Protein AF-A0A924TPC0-F1 (afdb_monomer)

Mean predicted aligned error: 14.07 Å

Solvent-accessible surface area (backbone atoms only — not comparable to full-atom values): 7180 Å² total; per-residue (Å²): 137,83,81,81,84,77,80,77,77,72,96,54,98,80,75,76,88,59,85,70,80,72,79,71,82,80,67,77,71,76,79,74,65,75,68,70,54,72,67,59,47,49,54,49,48,52,52,32,68,68,46,78,75,52,57,74,70,64,42,53,55,50,57,54,54,57,74,74,49,76,79,83,69,64,71,61,54,46,54,50,49,31,49,52,41,20,51,44,23,71,75,70,73,47,72,74,49,72,68,56,56,49,50,54,51,54,56,62,48,72,108

Sequence (111 aa):
MSRPDAARAWPFPGLVWGDYPEHPPHDPAPPAPRPLGRRKLRLFIDAADAAPLLSAEPLAQRLHAIKQRSTEGDDWLAEAFSLARSALALALGFTPHRQQLLAARILLDNR

pLDDT: mean 78.11, std 16.18, range [41.91, 94.5]

Radius of gyration: 27.84 Å; Cα contacts (8 Å, |Δi|>4): 61; chains: 1; bounding box: 32×46×89 Å

Foldseek 3Di:
DDDDDPPVDDPDVPDDPDPDPDDDPPDPDPPQQDQPDPVVLVVLLVLLVPDDQDDPVVLVVLVVVLVVDDPPDCPSVSSVSNSVQNVCCVVVVDGDDSVVSSVVSRVVSRD

Nearest PDB structures (foldseek):
  6wfq-assembly1_C  TM=4.511E-01  e=4.805E+00  Escherichia coli
  8j9a-assembly1_A  TM=2.754E-01  e=5.085E+00  Homo sapiens
  7d5s-assembly1_A9  TM=3.121E-01  e=6.752E+00  Saccharomyces cerevisiae S288C

Secondary structure (DSSP, 8-state):
-PPP------S-TT------------PPPPPPP-PPPHHHHHHHHHHHHHSPPPPHHHHHHHHHHHHTS--SSSHHHHHHHHHHHHHHHHHHSSPPPHHHHHHHHHHHHT-

Structure (mmCIF, N/CA/C/O backbone):
data_AF-A0A924TPC0-F1
#
_entry.id   AF-A0A924TPC0-F1
#
loop_
_atom_site.group_PDB
_atom_site.id
_atom_site.type_symbol
_atom_site.label_atom_id
_atom_site.label_alt_id
_atom_site.label_comp_id
_atom_site.label_asym_id
_atom_site.label_entity_id
_atom_site.label_seq_id
_atom_site.pdbx_PDB_ins_code
_atom_site.Cartn_x
_atom_site.Cartn_y
_atom_site.Cartn_z
_atom_site.occupancy
_atom_site.B_iso_or_equiv
_atom_site.auth_seq_id
_atom_site.auth_comp_id
_atom_site.auth_asym_id
_atom_site.auth_atom_id
_atom_site.pdbx_PDB_model_num
ATOM 1 N N . MET A 1 1 ? 9.576 -28.451 -78.253 1.00 43.72 1 MET A N 1
ATOM 2 C CA . MET A 1 1 ? 10.803 -28.874 -77.544 1.00 43.72 1 MET A CA 1
ATOM 3 C C . MET A 1 1 ? 10.685 -28.398 -76.108 1.00 43.72 1 MET A C 1
ATOM 5 O O . MET A 1 1 ? 10.866 -27.217 -75.844 1.00 43.72 1 MET A O 1
ATOM 9 N N . SER A 1 2 ? 10.244 -29.290 -75.225 1.00 41.91 2 SER A N 1
ATOM 10 C CA . SER A 1 2 ? 9.936 -28.994 -73.824 1.00 41.91 2 SER A CA 1
ATOM 11 C C . SER A 1 2 ? 11.218 -29.026 -72.990 1.00 41.91 2 SER A C 1
ATOM 13 O O . SER A 1 2 ? 11.973 -29.994 -73.069 1.00 41.91 2 SER A O 1
ATOM 15 N N . ARG A 1 3 ? 11.481 -27.970 -72.212 1.00 47.50 3 ARG A N 1
ATOM 16 C CA . ARG A 1 3 ? 12.504 -27.989 -71.155 1.00 47.50 3 ARG A CA 1
ATOM 17 C C . ARG A 1 3 ? 11.979 -28.860 -70.009 1.00 47.50 3 ARG A C 1
ATOM 19 O O . ARG A 1 3 ? 10.852 -28.617 -69.586 1.00 47.50 3 ARG A O 1
ATOM 26 N N . PRO A 1 4 ? 12.734 -29.849 -69.509 1.00 51.62 4 PRO A N 1
ATOM 27 C CA . PRO A 1 4 ? 12.330 -30.562 -68.312 1.00 51.62 4 PRO A CA 1
ATOM 28 C C . PRO A 1 4 ? 12.558 -29.678 -67.084 1.00 51.62 4 PRO A C 1
ATOM 30 O O . PRO A 1 4 ? 13.667 -29.193 -66.840 1.00 51.62 4 PRO A O 1
ATOM 33 N N . ASP A 1 5 ? 11.476 -29.496 -66.332 1.00 53.16 5 ASP A N 1
ATOM 34 C CA . ASP A 1 5 ? 11.457 -29.076 -64.940 1.00 53.16 5 ASP A CA 1
ATOM 35 C C . ASP A 1 5 ? 12.445 -29.911 -64.123 1.00 53.16 5 ASP A C 1
ATOM 37 O O . ASP A 1 5 ? 12.224 -31.091 -63.853 1.00 53.16 5 ASP A O 1
ATOM 41 N N . ALA A 1 6 ? 13.529 -29.282 -63.683 1.00 50.53 6 ALA A N 1
ATOM 42 C CA . ALA A 1 6 ? 14.296 -29.755 -62.544 1.00 50.53 6 ALA A CA 1
ATOM 43 C C . ALA A 1 6 ? 13.923 -28.885 -61.343 1.00 50.53 6 ALA A C 1
ATOM 45 O O . ALA A 1 6 ? 14.721 -28.088 -60.848 1.00 50.53 6 ALA A O 1
ATOM 46 N N . ALA A 1 7 ? 12.682 -29.060 -60.880 1.00 53.66 7 ALA A N 1
ATOM 47 C CA . ALA A 1 7 ? 12.304 -28.783 -59.505 1.00 53.66 7 ALA A CA 1
ATOM 48 C C . ALA A 1 7 ? 13.191 -29.659 -58.609 1.00 53.66 7 ALA A C 1
ATOM 50 O O . ALA A 1 7 ? 12.880 -30.810 -58.303 1.00 53.66 7 ALA A O 1
ATOM 51 N N . ARG A 1 8 ? 14.368 -29.135 -58.259 1.00 50.41 8 ARG A N 1
ATOM 52 C CA . ARG A 1 8 ? 15.278 -29.757 -57.305 1.00 50.41 8 ARG A CA 1
ATOM 53 C C . ARG A 1 8 ? 14.600 -29.643 -55.948 1.00 50.41 8 ARG A C 1
ATOM 55 O O . ARG A 1 8 ? 14.689 -28.618 -55.284 1.00 50.41 8 ARG A O 1
ATOM 62 N N . ALA A 1 9 ? 13.842 -30.682 -55.622 1.00 54.03 9 ALA A N 1
ATOM 63 C CA . ALA A 1 9 ? 13.094 -30.838 -54.393 1.00 54.03 9 ALA A CA 1
ATOM 64 C C . ALA A 1 9 ? 14.017 -30.628 -53.186 1.00 54.03 9 ALA A C 1
ATOM 66 O O . ALA A 1 9 ? 14.977 -31.371 -52.975 1.00 54.03 9 ALA A O 1
ATOM 67 N N . TRP A 1 10 ? 13.738 -29.579 -52.417 1.00 49.78 10 TRP A N 1
ATOM 68 C CA . TRP A 1 10 ? 14.315 -29.378 -51.094 1.00 49.78 10 TRP A CA 1
ATOM 69 C C . TRP A 1 10 ? 13.665 -30.374 -50.116 1.00 49.78 10 TRP A C 1
ATOM 71 O O . TRP A 1 10 ? 12.464 -30.628 -50.221 1.00 49.78 10 TRP A O 1
ATOM 81 N N . PRO A 1 11 ? 14.415 -30.958 -49.166 1.00 57.00 11 PRO A N 1
ATOM 82 C CA . PRO A 1 11 ? 13.996 -32.144 -48.415 1.00 57.00 11 PRO A CA 1
ATOM 83 C C . PRO A 1 11 ? 13.089 -31.837 -47.208 1.00 57.00 11 PRO A C 1
ATOM 85 O O . PRO A 1 11 ? 13.138 -32.544 -46.206 1.00 57.00 11 PRO A O 1
ATOM 88 N N . PHE A 1 12 ? 12.257 -30.795 -47.277 1.00 53.22 12 PHE A N 1
ATOM 89 C CA . PHE A 1 12 ? 11.366 -30.407 -46.180 1.00 53.22 12 PHE A CA 1
ATOM 90 C C . PHE A 1 12 ? 9.922 -30.309 -46.692 1.00 53.22 12 PHE A C 1
ATOM 92 O O . PHE A 1 12 ? 9.564 -29.301 -47.308 1.00 53.22 12 PHE A O 1
ATOM 99 N N . PRO A 1 13 ? 9.076 -31.333 -46.474 1.00 51.38 13 PRO A N 1
ATOM 100 C CA . PRO A 1 13 ? 7.680 -31.286 -46.883 1.00 51.38 13 PRO A CA 1
ATOM 101 C C . PRO A 1 13 ? 6.943 -30.300 -45.966 1.00 51.38 13 PRO A C 1
ATOM 103 O O . PRO A 1 13 ? 6.561 -30.644 -44.852 1.00 51.38 13 PRO A O 1
ATOM 106 N N . GLY A 1 14 ? 6.808 -29.051 -46.419 1.00 57.50 14 GLY A N 1
ATOM 107 C CA . GLY A 1 14 ? 6.063 -27.993 -45.724 1.00 57.50 14 GLY A CA 1
ATOM 108 C C . GLY A 1 14 ? 6.769 -26.639 -45.594 1.00 57.50 14 GLY A C 1
ATOM 109 O O . GLY A 1 14 ? 6.152 -25.700 -45.100 1.00 57.50 14 GLY A O 1
ATOM 110 N N . LEU A 1 15 ? 8.024 -26.493 -46.034 1.00 51.06 15 LEU A N 1
ATOM 111 C CA . LEU A 1 15 ? 8.747 -25.221 -45.916 1.00 51.06 15 LEU A CA 1
ATOM 112 C C . LEU A 1 15 ? 8.559 -24.362 -47.181 1.00 51.06 15 LEU A C 1
ATOM 114 O O . LEU A 1 15 ? 9.322 -24.459 -48.139 1.00 51.06 15 LEU A O 1
ATOM 118 N N . VAL A 1 16 ? 7.519 -23.528 -47.194 1.00 58.19 16 VAL A N 1
ATOM 119 C CA . VAL A 1 16 ? 7.297 -22.518 -48.242 1.00 58.19 16 VAL A CA 1
ATOM 120 C C . VAL A 1 16 ? 8.212 -21.324 -47.958 1.00 58.19 16 VAL A C 1
ATOM 122 O O . VAL A 1 16 ? 7.973 -20.578 -47.015 1.00 58.19 16 VAL A O 1
ATOM 125 N N . TRP A 1 17 ? 9.264 -21.131 -48.758 1.00 53.56 17 TRP A N 1
ATOM 126 C CA . TRP A 1 17 ? 9.995 -19.856 -48.811 1.00 53.56 17 TRP A CA 1
ATOM 127 C C . TRP A 1 17 ? 9.207 -18.890 -49.704 1.00 53.56 17 TRP A C 1
ATOM 129 O O . TRP A 1 17 ? 9.544 -18.67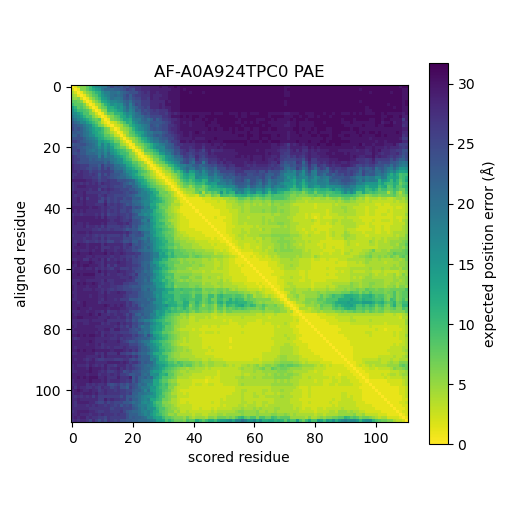9 -50.865 1.00 53.56 17 TRP A O 1
ATOM 139 N N . GLY A 1 18 ? 8.091 -18.385 -49.186 1.00 57.38 18 GLY A N 1
ATOM 140 C CA . GLY A 1 18 ? 7.485 -17.149 -49.675 1.00 57.38 18 GLY A CA 1
ATOM 141 C C . GLY A 1 18 ? 8.079 -15.974 -48.905 1.00 57.38 18 GLY A C 1
ATOM 142 O O . GLY A 1 18 ? 8.573 -16.175 -47.792 1.00 57.38 18 GLY A O 1
ATOM 143 N N . ASP A 1 19 ? 8.035 -14.772 -49.481 1.00 58.00 19 ASP A N 1
ATOM 144 C CA . ASP A 1 19 ? 8.344 -13.547 -48.743 1.00 58.00 19 ASP A CA 1
ATOM 145 C C . ASP A 1 19 ? 7.514 -13.538 -47.458 1.00 58.00 19 ASP A C 1
ATOM 147 O O . ASP A 1 19 ? 6.279 -13.561 -47.483 1.00 58.00 19 ASP A O 1
ATOM 151 N N . TYR A 1 20 ? 8.207 -13.610 -46.324 1.00 44.38 20 TYR A N 1
ATOM 152 C CA . TYR A 1 20 ? 7.567 -13.547 -45.022 1.00 44.38 20 TYR A CA 1
ATOM 153 C C . TYR A 1 20 ? 6.873 -12.184 -44.952 1.00 44.38 20 TYR A C 1
ATOM 155 O O . TYR A 1 20 ? 7.551 -11.179 -45.192 1.00 44.38 20 TYR A O 1
ATOM 163 N N . PRO A 1 21 ? 5.553 -12.120 -44.691 1.00 56.41 21 PRO A N 1
ATOM 164 C CA . PRO A 1 21 ? 4.842 -10.857 -44.680 1.00 56.41 21 PRO A CA 1
ATOM 165 C C . PRO A 1 21 ? 5.549 -9.915 -43.715 1.00 56.41 21 PRO A C 1
ATOM 167 O O . PRO A 1 21 ? 5.859 -10.262 -42.573 1.00 56.41 21 PRO A O 1
ATOM 170 N N . GLU A 1 22 ? 5.869 -8.769 -44.291 1.00 56.91 22 GLU A N 1
ATOM 171 C CA . GLU A 1 22 ? 6.644 -7.664 -43.773 1.00 56.91 22 GLU A CA 1
ATOM 172 C C . GLU A 1 22 ? 6.380 -7.464 -42.282 1.00 56.91 22 GLU A C 1
ATOM 174 O O . GLU A 1 22 ? 5.230 -7.421 -41.836 1.00 56.91 22 GLU A O 1
ATOM 179 N N . HIS A 1 23 ? 7.468 -7.389 -41.509 1.00 53.91 23 HIS A N 1
ATOM 180 C CA . HIS A 1 23 ? 7.415 -7.053 -40.094 1.00 53.91 23 HIS A CA 1
ATOM 181 C C . HIS A 1 23 ? 6.424 -5.894 -39.892 1.00 53.91 23 HIS A C 1
ATOM 183 O O . HIS A 1 23 ? 6.599 -4.851 -40.531 1.00 53.91 23 HIS A O 1
ATOM 189 N N . PRO A 1 24 ? 5.402 -6.034 -39.025 1.00 59.62 24 PRO A N 1
ATOM 190 C CA . PRO A 1 24 ? 4.581 -4.891 -38.651 1.00 59.62 24 PRO A CA 1
ATOM 191 C C . PRO A 1 24 ? 5.505 -3.771 -38.151 1.00 59.62 24 PRO A C 1
ATOM 193 O O . PRO A 1 24 ? 6.590 -4.084 -37.637 1.00 59.62 24 PRO A O 1
ATOM 196 N N . PRO A 1 25 ? 5.124 -2.486 -38.322 1.00 60.41 25 PRO A N 1
ATOM 197 C CA . PRO A 1 25 ? 5.943 -1.368 -37.878 1.00 60.41 25 PRO A CA 1
ATOM 198 C C . PRO A 1 25 ? 6.403 -1.666 -36.460 1.00 60.41 25 PRO A C 1
ATOM 200 O O . PRO A 1 25 ? 5.603 -2.056 -35.611 1.00 60.41 25 PRO A O 1
ATOM 203 N N . HIS A 1 26 ? 7.718 -1.608 -36.263 1.00 54.66 26 HIS A N 1
ATOM 204 C CA . HIS A 1 26 ? 8.334 -1.874 -34.981 1.00 54.66 26 HIS A CA 1
ATOM 205 C C . HIS A 1 26 ? 7.842 -0.771 -34.047 1.00 54.66 26 HIS A C 1
ATOM 207 O O . HIS A 1 26 ? 8.432 0.308 -33.990 1.00 54.66 26 HIS A O 1
ATOM 213 N N . ASP A 1 27 ? 6.700 -1.005 -33.398 1.00 61.16 27 ASP A N 1
ATOM 214 C CA . ASP A 1 27 ? 6.228 -0.144 -32.333 1.00 61.16 27 ASP A CA 1
ATOM 215 C C . ASP A 1 27 ? 7.398 -0.039 -31.360 1.00 61.16 27 ASP A C 1
ATOM 217 O O . ASP A 1 27 ? 7.985 -1.074 -31.004 1.00 61.16 27 ASP A O 1
ATOM 221 N N . PRO A 1 28 ? 7.822 1.183 -30.994 1.00 61.16 28 PRO A N 1
ATOM 222 C CA . PRO A 1 28 ? 8.907 1.339 -30.051 1.00 61.16 28 PRO A CA 1
ATOM 223 C C . PRO A 1 28 ? 8.532 0.529 -28.818 1.00 61.16 28 PRO A C 1
ATOM 225 O O . PRO A 1 28 ? 7.505 0.792 -28.187 1.00 61.16 28 PRO A O 1
ATOM 228 N N . ALA A 1 29 ? 9.339 -0.496 -28.524 1.00 63.31 29 ALA A N 1
ATOM 229 C CA . ALA A 1 29 ? 9.128 -1.325 -27.353 1.00 63.31 29 ALA A CA 1
ATOM 230 C C . ALA A 1 29 ? 8.946 -0.381 -26.157 1.00 63.31 29 ALA A C 1
ATOM 232 O O . ALA A 1 29 ? 9.750 0.554 -26.014 1.00 63.31 29 ALA A O 1
ATOM 233 N N . PRO A 1 30 ? 7.892 -0.562 -25.339 1.00 62.97 30 PRO A N 1
ATOM 234 C CA . PRO A 1 30 ? 7.679 0.302 -24.194 1.00 62.97 30 PRO A CA 1
ATOM 235 C C . PRO A 1 30 ? 8.978 0.334 -23.383 1.00 62.97 30 PRO A C 1
ATOM 237 O O . PRO A 1 30 ? 9.622 -0.711 -23.221 1.00 62.97 30 PRO A O 1
ATOM 240 N N . PRO A 1 31 ? 9.428 1.525 -22.949 1.00 63.91 31 PRO A N 1
ATOM 241 C CA . PRO A 1 31 ? 10.690 1.650 -22.246 1.00 63.91 31 PRO A CA 1
ATOM 242 C C . PRO A 1 31 ? 10.682 0.677 -21.075 1.00 63.91 31 PRO A C 1
ATOM 244 O O . PRO A 1 31 ? 9.767 0.709 -20.252 1.00 63.91 31 PRO A O 1
ATOM 247 N N . ALA A 1 32 ? 11.689 -0.199 -21.029 1.00 64.06 32 ALA A N 1
ATOM 248 C CA . ALA A 1 32 ? 11.795 -1.183 -19.967 1.00 64.06 32 ALA A CA 1
ATOM 249 C C . ALA A 1 32 ? 11.694 -0.461 -18.615 1.00 64.06 32 ALA A C 1
ATOM 251 O O . ALA A 1 32 ? 12.384 0.558 -18.430 1.00 64.06 32 ALA A O 1
ATOM 252 N N . PRO A 1 33 ? 10.848 -0.947 -17.691 1.00 63.50 33 PRO A N 1
ATOM 253 C CA . PRO A 1 33 ? 10.693 -0.314 -16.399 1.00 63.50 33 PRO A CA 1
ATOM 254 C C . PRO A 1 33 ? 12.065 -0.199 -15.747 1.00 63.50 33 PRO A C 1
ATOM 256 O O . PRO A 1 33 ? 12.791 -1.182 -15.593 1.00 63.50 33 PRO A O 1
ATOM 259 N N . ARG A 1 34 ? 12.471 1.031 -15.421 1.00 66.38 34 ARG A N 1
ATOM 260 C CA . ARG A 1 34 ? 13.714 1.266 -14.689 1.00 66.38 34 ARG A CA 1
ATOM 261 C 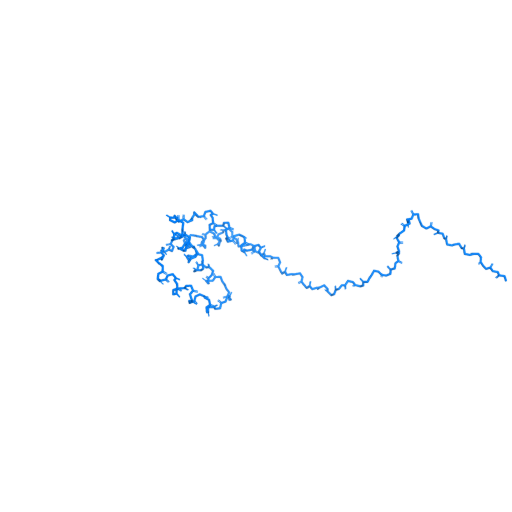C . ARG A 1 34 ? 13.377 1.129 -13.211 1.00 66.38 34 ARG A C 1
ATOM 263 O O . ARG A 1 34 ? 12.778 2.060 -12.669 1.00 66.38 34 ARG A O 1
ATOM 270 N N . PRO A 1 35 ? 13.740 0.013 -12.555 1.00 69.69 35 PRO A N 1
ATOM 271 C CA . PRO A 1 35 ? 13.412 -0.171 -11.153 1.00 69.69 35 PRO A CA 1
ATOM 272 C C . PRO A 1 35 ? 14.012 0.973 -10.341 1.00 69.69 35 PRO A C 1
ATOM 274 O O . PRO A 1 35 ? 15.143 1.415 -10.591 1.00 69.69 35 PRO A O 1
ATOM 277 N N . LEU A 1 36 ? 13.260 1.462 -9.355 1.00 74.81 36 LEU A N 1
ATOM 278 C CA . LEU A 1 36 ? 13.776 2.465 -8.439 1.00 74.81 36 LEU A CA 1
ATOM 279 C C . LEU A 1 36 ? 15.084 1.978 -7.807 1.00 74.81 36 LEU A C 1
ATOM 281 O O . LEU A 1 36 ? 15.193 0.857 -7.306 1.00 74.81 36 LEU A O 1
ATOM 285 N N . GLY A 1 37 ? 16.091 2.853 -7.768 1.00 83.94 37 GLY A N 1
ATOM 286 C CA . GLY A 1 37 ? 17.326 2.557 -7.049 1.00 83.94 37 GLY A CA 1
ATOM 287 C C . GLY A 1 37 ? 17.030 2.230 -5.580 1.00 83.94 37 GLY A C 1
ATOM 288 O O . GLY A 1 37 ? 16.197 2.888 -4.953 1.00 83.94 37 GLY A O 1
ATOM 289 N N . ARG A 1 38 ? 17.749 1.254 -5.005 1.00 86.19 38 ARG A N 1
ATOM 290 C CA . ARG A 1 38 ? 17.528 0.727 -3.637 1.00 86.19 38 ARG A CA 1
ATOM 291 C C . ARG A 1 38 ? 17.294 1.811 -2.576 1.00 86.19 38 ARG A C 1
ATOM 293 O O . ARG A 1 38 ? 16.453 1.645 -1.699 1.00 86.19 38 ARG A O 1
ATOM 300 N N . ARG A 1 39 ? 18.018 2.934 -2.660 1.00 88.62 39 ARG A N 1
ATOM 301 C CA . ARG A 1 39 ? 17.866 4.074 -1.742 1.00 88.62 39 ARG A CA 1
ATOM 302 C C . ARG A 1 39 ? 16.494 4.746 -1.856 1.00 88.62 39 ARG A C 1
ATOM 304 O O . ARG A 1 39 ? 15.892 5.021 -0.826 1.00 88.62 39 ARG A O 1
ATOM 311 N N . LYS A 1 40 ? 16.012 5.007 -3.077 1.00 86.75 40 LYS A N 1
ATOM 312 C CA . LYS A 1 40 ? 14.697 5.626 -3.314 1.00 86.75 40 LYS A CA 1
ATOM 313 C C . LYS A 1 40 ? 13.575 4.705 -2.851 1.00 86.75 40 LYS A C 1
ATOM 315 O O . LYS A 1 40 ? 12.688 5.158 -2.140 1.00 86.75 40 LYS A O 1
ATOM 320 N N . LEU A 1 41 ? 13.680 3.413 -3.170 1.00 87.94 41 LEU A N 1
ATOM 321 C CA . LEU A 1 41 ? 12.736 2.404 -2.697 1.00 87.94 41 LEU A CA 1
ATOM 322 C C . LEU A 1 41 ? 12.675 2.376 -1.164 1.00 87.94 41 LEU A C 1
ATOM 324 O O . LEU A 1 41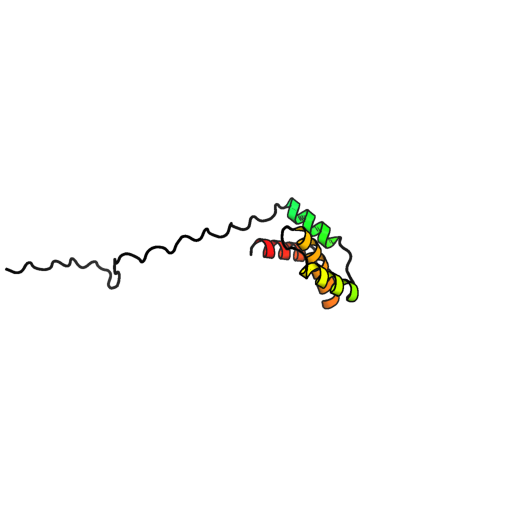 ? 11.593 2.420 -0.593 1.00 87.94 41 LEU A O 1
ATOM 328 N N . ARG A 1 42 ? 13.830 2.376 -0.486 1.00 89.19 42 ARG A N 1
ATOM 329 C CA . ARG A 1 42 ? 13.873 2.394 0.982 1.00 89.19 42 ARG A CA 1
ATOM 330 C C . ARG A 1 42 ? 13.201 3.638 1.565 1.00 89.19 42 ARG A C 1
ATOM 332 O O . ARG A 1 42 ? 12.362 3.496 2.439 1.00 89.19 42 ARG A O 1
ATOM 339 N N . LEU A 1 43 ? 13.531 4.827 1.053 1.00 88.88 43 LEU A N 1
ATOM 340 C CA . LEU A 1 43 ? 12.937 6.088 1.515 1.00 88.88 43 LEU A CA 1
ATOM 341 C C . LEU A 1 43 ? 11.417 6.117 1.320 1.00 88.88 43 LEU A C 1
ATOM 343 O O . LEU A 1 43 ? 10.697 6.557 2.209 1.00 88.88 43 LEU A O 1
ATOM 347 N N . PHE A 1 44 ? 10.939 5.615 0.181 1.00 89.06 44 PHE A N 1
ATOM 348 C CA . PHE A 1 44 ? 9.513 5.504 -0.105 1.00 89.06 44 PHE A CA 1
ATOM 349 C C . PHE A 1 44 ? 8.802 4.598 0.908 1.00 89.06 44 PHE A C 1
ATOM 351 O O . PHE A 1 44 ? 7.789 4.981 1.488 1.00 89.06 44 PHE A O 1
ATOM 358 N N . ILE A 1 45 ? 9.358 3.408 1.150 1.00 90.75 45 ILE A N 1
ATOM 359 C CA . ILE A 1 45 ? 8.776 2.440 2.083 1.00 90.75 45 ILE A CA 1
ATOM 360 C C . ILE A 1 45 ? 8.812 2.963 3.519 1.00 90.75 45 ILE A C 1
ATOM 362 O O . ILE A 1 45 ? 7.829 2.803 4.233 1.00 90.75 45 ILE A O 1
ATOM 366 N N . ASP A 1 46 ? 9.895 3.622 3.929 1.00 89.69 46 ASP A N 1
ATOM 367 C CA . ASP A 1 46 ? 10.007 4.215 5.266 1.00 89.69 46 ASP A CA 1
ATOM 368 C C . ASP A 1 46 ? 8.958 5.319 5.472 1.00 89.69 46 ASP A C 1
ATOM 370 O O . ASP A 1 46 ? 8.331 5.384 6.527 1.00 89.69 46 ASP A O 1
ATOM 374 N N . ALA A 1 47 ? 8.699 6.142 4.450 1.00 88.50 47 ALA A N 1
ATOM 375 C CA . ALA A 1 47 ? 7.646 7.154 4.496 1.00 88.50 47 ALA A CA 1
ATOM 376 C C . ALA A 1 47 ? 6.239 6.533 4.572 1.00 88.50 47 ALA A C 1
ATOM 378 O O . ALA A 1 47 ? 5.413 6.975 5.372 1.00 88.50 47 ALA A O 1
ATOM 379 N N . ALA A 1 48 ? 5.968 5.491 3.779 1.00 87.00 48 ALA A N 1
ATOM 380 C CA . ALA A 1 48 ? 4.684 4.791 3.794 1.00 87.00 48 ALA A CA 1
ATOM 381 C C . ALA A 1 48 ? 4.430 4.053 5.123 1.00 87.00 48 ALA A C 1
ATOM 383 O O . ALA A 1 48 ? 3.294 4.005 5.597 1.00 87.00 48 ALA A O 1
ATOM 384 N N . ASP A 1 49 ? 5.478 3.498 5.736 1.00 88.56 49 ASP A N 1
ATOM 385 C CA . ASP A 1 49 ? 5.403 2.787 7.014 1.00 88.56 49 ASP A CA 1
ATOM 386 C C . ASP A 1 49 ? 5.267 3.739 8.217 1.00 88.56 49 ASP A C 1
ATOM 388 O O . ASP A 1 49 ? 4.587 3.430 9.198 1.00 88.56 49 ASP A O 1
ATOM 392 N N . ALA A 1 50 ? 5.853 4.935 8.130 1.00 89.62 50 ALA A N 1
ATOM 393 C CA . ALA A 1 50 ? 5.719 5.971 9.152 1.00 89.62 50 ALA A CA 1
ATOM 394 C C . ALA A 1 50 ? 4.362 6.702 9.113 1.00 89.62 50 ALA A C 1
ATOM 396 O O . ALA A 1 50 ? 3.971 7.316 10.106 1.00 89.62 50 ALA A O 1
ATOM 397 N N . ALA A 1 51 ? 3.636 6.658 7.991 1.00 89.19 51 ALA A N 1
ATOM 398 C CA . ALA A 1 51 ? 2.365 7.365 7.837 1.00 89.19 51 ALA A CA 1
ATOM 399 C C . ALA A 1 51 ? 1.291 6.831 8.809 1.00 89.19 51 ALA A C 1
ATOM 401 O O . ALA A 1 51 ? 1.095 5.619 8.880 1.00 89.19 51 ALA A O 1
ATOM 402 N N . PRO A 1 52 ? 0.550 7.684 9.537 1.00 90.56 52 PRO A N 1
ATOM 403 C CA . PRO A 1 52 ? -0.440 7.223 10.508 1.00 90.56 52 PRO A CA 1
ATOM 404 C C . PRO A 1 52 ? -1.552 6.408 9.838 1.00 90.56 52 PRO A C 1
ATOM 406 O O . PRO A 1 52 ? -1.966 6.703 8.715 1.00 90.56 52 PRO A O 1
ATOM 409 N N . LEU A 1 53 ? -2.050 5.389 10.541 1.00 91.88 53 LEU A N 1
ATOM 410 C CA . LEU A 1 53 ? -3.214 4.634 10.082 1.00 91.88 53 LEU A CA 1
ATOM 411 C C . LEU A 1 53 ? -4.462 5.503 10.193 1.00 91.88 53 LEU A C 1
ATOM 413 O O . LEU A 1 53 ? -4.695 6.151 11.215 1.00 91.88 53 LEU A O 1
ATOM 417 N N . LEU A 1 54 ? -5.269 5.491 9.141 1.00 92.19 54 LEU A N 1
ATOM 418 C CA . LEU A 1 54 ? -6.533 6.214 9.100 1.00 92.19 54 LEU A CA 1
ATOM 419 C C . LEU A 1 54 ? -7.692 5.309 9.524 1.00 92.19 54 LEU A C 1
ATOM 421 O O . LEU A 1 54 ? -7.716 4.121 9.204 1.00 92.19 54 LEU A O 1
ATOM 425 N N . SER A 1 55 ? -8.680 5.891 10.205 1.00 90.56 55 SER A N 1
ATOM 426 C CA . SER A 1 55 ? -9.981 5.259 10.435 1.00 90.56 55 SER A CA 1
ATOM 427 C C . SER A 1 55 ? -10.839 5.276 9.159 1.00 90.56 55 SER A C 1
ATOM 429 O O . SER A 1 55 ? -10.492 5.915 8.163 1.00 90.56 55 SER A O 1
ATOM 431 N N . ALA A 1 56 ? -11.964 4.557 9.166 1.00 89.00 56 ALA A N 1
ATOM 432 C CA . ALA A 1 56 ? -12.771 4.325 7.964 1.00 89.00 56 ALA A CA 1
ATOM 433 C C . ALA A 1 56 ? -13.272 5.615 7.281 1.00 89.00 56 ALA A C 1
ATOM 435 O O . ALA A 1 56 ? -13.208 5.734 6.058 1.00 89.00 56 ALA A O 1
ATOM 436 N N . GLU A 1 57 ? -13.735 6.595 8.058 1.00 90.31 57 GLU A N 1
ATOM 437 C CA . GLU A 1 57 ? -14.270 7.857 7.534 1.00 90.31 57 GLU A CA 1
ATOM 438 C C . GLU A 1 57 ? -13.210 8.717 6.805 1.00 90.31 57 GLU A C 1
ATOM 440 O O . GLU A 1 57 ? -13.395 9.002 5.616 1.00 90.31 57 GLU A O 1
ATOM 445 N N . PRO A 1 58 ? -12.064 9.084 7.421 1.00 91.06 58 PRO A N 1
ATOM 446 C CA . PRO A 1 58 ? -11.023 9.845 6.729 1.00 91.06 58 PRO A CA 1
ATOM 447 C C . PRO A 1 58 ? -10.382 9.060 5.579 1.00 91.06 58 PRO A C 1
ATOM 449 O O . PRO A 1 58 ? -9.934 9.666 4.604 1.00 91.06 58 PRO A O 1
ATOM 452 N N . LEU A 1 59 ? -10.359 7.723 5.648 1.00 91.44 59 LEU A N 1
ATOM 453 C CA . LEU A 1 59 ? -9.870 6.880 4.559 1.00 91.44 59 LEU A CA 1
ATOM 454 C C . LEU A 1 59 ? -10.722 7.035 3.292 1.00 91.44 59 LEU A C 1
ATOM 456 O O . LEU A 1 59 ? -10.170 7.218 2.207 1.00 91.44 59 LEU A O 1
ATOM 460 N N . ALA A 1 60 ? -12.051 7.014 3.421 1.00 90.56 60 ALA A N 1
ATOM 461 C CA . ALA A 1 60 ? -12.956 7.186 2.286 1.00 90.56 60 ALA A CA 1
ATOM 462 C C . ALA A 1 60 ? -12.787 8.564 1.621 1.00 90.56 60 ALA A C 1
ATOM 464 O O . ALA A 1 60 ? -12.696 8.655 0.395 1.00 90.56 60 ALA A O 1
ATOM 465 N N . GLN A 1 61 ? -12.667 9.625 2.426 1.00 91.56 61 GLN A N 1
ATOM 466 C CA . GLN A 1 61 ? -12.449 10.989 1.933 1.00 91.56 61 GLN A CA 1
ATOM 467 C C . GLN A 1 61 ? -11.117 11.116 1.178 1.00 91.56 61 GLN A C 1
ATOM 469 O O . GLN A 1 61 ? -11.073 11.629 0.058 1.00 91.56 61 GLN A O 1
ATOM 474 N N . ARG A 1 62 ? -10.028 10.593 1.754 1.00 91.38 62 ARG A N 1
ATOM 475 C CA . ARG A 1 62 ? -8.689 10.619 1.144 1.00 91.38 62 ARG A CA 1
ATOM 476 C C . ARG A 1 62 ? -8.615 9.797 -0.141 1.00 91.38 62 ARG A C 1
ATOM 478 O O . ARG A 1 62 ? -8.008 10.233 -1.115 1.00 91.38 62 ARG A O 1
ATOM 485 N N . LEU A 1 63 ? -9.274 8.639 -0.173 1.00 90.75 63 LEU A N 1
ATOM 486 C CA . LEU A 1 63 ? -9.355 7.799 -1.367 1.00 90.75 63 LEU A CA 1
ATOM 487 C C . LEU A 1 63 ? -10.172 8.464 -2.482 1.00 90.75 63 LEU A C 1
ATOM 489 O O . LEU A 1 63 ? -9.896 8.254 -3.661 1.00 90.75 63 LEU A O 1
ATOM 493 N N . HIS A 1 64 ? -11.162 9.288 -2.144 1.00 90.25 64 HIS A N 1
ATOM 494 C CA . HIS A 1 64 ? -11.842 10.097 -3.149 1.00 90.25 64 HIS A CA 1
ATOM 495 C C . HIS A 1 64 ? -10.928 11.204 -3.696 1.00 90.25 64 HIS A C 1
ATOM 497 O O . HIS A 1 64 ? -10.837 11.371 -4.910 1.00 90.25 64 HIS A O 1
ATOM 503 N N . ALA A 1 65 ? -10.189 11.894 -2.822 1.00 89.75 65 ALA A N 1
ATOM 504 C CA . ALA A 1 65 ? -9.258 12.949 -3.219 1.00 89.75 65 ALA A CA 1
ATOM 505 C C . ALA A 1 65 ? -8.127 12.435 -4.128 1.00 89.75 65 ALA A C 1
ATOM 507 O O . ALA A 1 65 ? -7.800 13.073 -5.127 1.00 89.75 65 ALA A O 1
ATOM 508 N N . ILE A 1 66 ? -7.561 11.257 -3.836 1.00 89.06 66 ILE A N 1
ATOM 509 C CA . ILE A 1 66 ? -6.457 10.701 -4.633 1.00 89.06 66 ILE A CA 1
ATOM 510 C C . ILE A 1 66 ? -6.890 10.321 -6.055 1.00 89.06 66 ILE A C 1
ATOM 512 O O . ILE A 1 66 ? -6.111 10.470 -6.989 1.00 89.06 66 ILE A O 1
ATOM 516 N N . LYS A 1 67 ? -8.149 9.898 -6.241 1.00 86.62 67 LYS A N 1
ATOM 517 C CA . LYS A 1 67 ? -8.718 9.572 -7.561 1.00 86.62 67 LYS A CA 1
ATOM 518 C C . LYS A 1 67 ? -8.837 10.787 -8.480 1.00 86.62 67 LYS A C 1
ATOM 520 O O . LYS A 1 67 ? -8.878 10.618 -9.691 1.00 86.62 67 LYS A O 1
ATOM 525 N N . GLN A 1 68 ? -8.925 11.987 -7.911 1.00 86.88 68 GLN A N 1
ATOM 526 C CA . GLN A 1 68 ? -9.023 13.243 -8.659 1.00 86.88 68 GLN A CA 1
ATOM 527 C C . GLN A 1 68 ? -7.646 13.859 -8.955 1.00 86.88 68 GLN A C 1
ATOM 529 O O . GLN A 1 68 ? -7.557 14.883 -9.630 1.00 86.88 68 GLN A O 1
ATOM 534 N N . ARG A 1 69 ? -6.566 13.272 -8.425 1.00 83.81 69 ARG A N 1
ATOM 535 C CA . ARG A 1 69 ? -5.209 13.808 -8.523 1.00 83.81 69 ARG A CA 1
ATOM 536 C C . ARG A 1 69 ? -4.544 13.354 -9.824 1.00 83.81 69 ARG A C 1
ATOM 538 O O . ARG A 1 69 ? -4.769 12.236 -10.279 1.00 83.81 69 ARG A O 1
ATOM 545 N N . SER A 1 70 ? -3.701 14.211 -10.403 1.00 79.12 70 SER A N 1
ATOM 546 C CA . SER A 1 70 ? -2.879 13.822 -11.556 1.00 79.12 70 SER A CA 1
ATOM 547 C C . SER A 1 70 ? -1.942 12.675 -11.174 1.00 79.12 70 SER A C 1
ATOM 549 O O . SER A 1 70 ? -1.329 12.695 -10.105 1.00 79.12 70 SER A O 1
ATOM 551 N N . THR A 1 71 ? -1.825 11.686 -12.060 1.00 79.06 71 THR A N 1
ATOM 552 C CA . THR A 1 71 ? -0.899 10.553 -11.920 1.00 79.06 71 THR A CA 1
ATOM 553 C C . THR A 1 71 ? 0.508 10.870 -12.427 1.00 79.06 71 THR A C 1
ATOM 555 O O . THR A 1 71 ? 1.360 9.983 -12.466 1.00 79.06 71 THR A O 1
ATOM 558 N N . GLU A 1 72 ? 0.761 12.110 -12.851 1.00 73.25 72 GLU A N 1
ATOM 559 C CA . GLU A 1 72 ? 2.092 12.563 -13.243 1.00 73.25 72 GLU A CA 1
ATOM 560 C C . GLU A 1 72 ? 2.990 12.683 -12.002 1.00 73.25 72 GLU A C 1
ATOM 562 O O . GLU A 1 72 ? 2.782 13.528 -11.133 1.00 73.25 72 GLU A O 1
ATOM 567 N N . GLY A 1 73 ? 3.991 11.805 -11.913 1.00 72.31 73 GLY A N 1
ATOM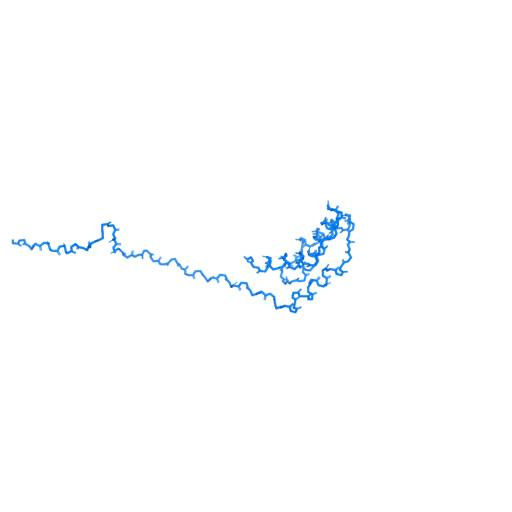 568 C CA . GLY A 1 73 ? 4.936 11.736 -10.795 1.00 72.31 73 GLY A CA 1
ATOM 569 C C . GLY A 1 73 ? 4.640 10.619 -9.789 1.00 72.31 73 GLY A C 1
ATOM 570 O O . GLY A 1 73 ? 3.679 9.869 -9.923 1.00 72.31 73 GLY A O 1
ATOM 571 N N . ASP A 1 74 ? 5.506 10.496 -8.779 1.00 75.19 74 ASP A N 1
ATOM 572 C CA . ASP A 1 74 ? 5.458 9.429 -7.762 1.00 75.19 74 ASP A CA 1
ATOM 573 C C . ASP A 1 74 ? 4.819 9.876 -6.428 1.00 75.19 74 ASP A C 1
ATOM 575 O O . ASP A 1 74 ? 4.606 9.050 -5.539 1.00 75.19 74 ASP A O 1
ATOM 579 N N . ASP A 1 75 ? 4.491 11.161 -6.260 1.00 77.56 75 ASP A N 1
ATOM 580 C CA . ASP A 1 75 ? 4.024 11.703 -4.973 1.00 77.56 75 ASP A CA 1
ATOM 581 C C . ASP A 1 75 ? 2.659 11.135 -4.555 1.00 77.56 75 ASP A C 1
ATOM 583 O O . ASP A 1 75 ? 2.438 10.813 -3.385 1.00 77.56 75 ASP A O 1
ATOM 587 N N . TRP A 1 76 ? 1.753 10.936 -5.520 1.00 85.94 76 TRP A N 1
ATOM 588 C CA . TRP A 1 76 ? 0.458 10.290 -5.276 1.00 85.94 76 TRP A CA 1
ATOM 589 C C . TRP A 1 76 ? 0.630 8.834 -4.828 1.00 85.94 76 TRP A C 1
ATOM 591 O O . TRP A 1 76 ? -0.192 8.291 -4.097 1.00 85.94 76 TRP A O 1
ATOM 601 N N . LEU A 1 77 ? 1.721 8.191 -5.232 1.00 88.06 77 LEU A N 1
ATOM 602 C CA . LEU A 1 77 ? 1.953 6.772 -5.024 1.00 88.06 77 LEU A CA 1
ATOM 603 C C . LEU A 1 77 ? 2.261 6.478 -3.548 1.00 88.06 77 LEU A C 1
ATOM 605 O O . LEU A 1 77 ? 1.800 5.476 -3.006 1.00 88.06 77 LEU A O 1
ATOM 609 N N . ALA A 1 78 ? 2.960 7.387 -2.862 1.00 84.88 78 ALA A N 1
ATOM 610 C CA . ALA A 1 78 ? 3.219 7.270 -1.425 1.00 84.88 78 ALA A CA 1
ATOM 611 C C . ALA A 1 78 ? 1.924 7.381 -0.604 1.00 84.88 78 ALA A C 1
ATOM 613 O O . ALA A 1 78 ? 1.701 6.596 0.320 1.00 84.88 78 ALA A O 1
ATOM 614 N N . GLU A 1 79 ? 1.037 8.310 -0.978 1.00 87.56 79 GLU A N 1
ATOM 615 C CA . GLU A 1 79 ? -0.288 8.447 -0.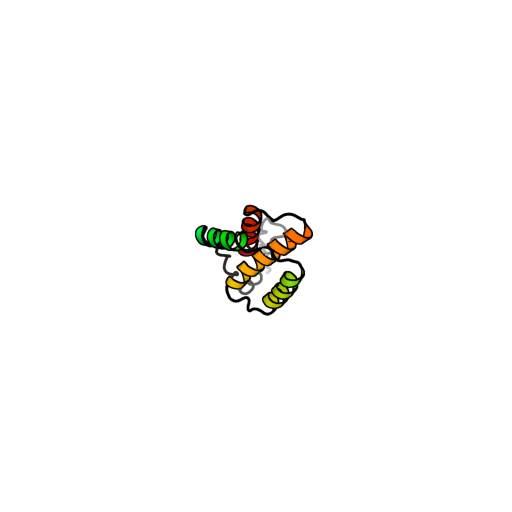362 1.00 87.56 79 GLU A CA 1
ATOM 616 C C . GLU A 1 79 ? -1.174 7.230 -0.673 1.00 87.56 79 GLU A C 1
ATOM 618 O O . GLU A 1 79 ? -1.847 6.710 0.212 1.00 87.56 79 GLU A O 1
ATOM 623 N N . ALA A 1 80 ? -1.116 6.686 -1.890 1.00 90.44 80 ALA A N 1
ATOM 624 C CA . ALA A 1 80 ? -1.851 5.473 -2.241 1.00 90.44 80 ALA A CA 1
ATOM 625 C C . ALA A 1 80 ? -1.428 4.272 -1.376 1.00 90.44 80 ALA A C 1
ATOM 627 O O . ALA A 1 80 ? -2.279 3.507 -0.920 1.00 90.44 80 ALA A O 1
ATOM 628 N N . PHE A 1 81 ? -0.128 4.126 -1.100 1.00 92.25 81 PHE A N 1
ATOM 629 C CA . PHE A 1 81 ? 0.389 3.058 -0.241 1.00 92.25 81 PHE A CA 1
ATOM 630 C C . PHE A 1 81 ? -0.031 3.222 1.224 1.00 92.25 81 PHE A C 1
ATOM 632 O O . PHE A 1 81 ? -0.382 2.228 1.863 1.00 92.25 81 PHE A O 1
ATOM 639 N N . SER A 1 82 ? -0.053 4.446 1.763 1.00 90.69 82 SER A N 1
ATOM 640 C CA . SER A 1 82 ? -0.522 4.680 3.139 1.00 90.69 82 SER A CA 1
ATOM 641 C C . SER A 1 82 ? -2.027 4.418 3.289 1.00 90.69 82 SER A C 1
ATOM 643 O O . SER A 1 82 ? -2.465 3.846 4.295 1.00 90.69 82 SER A O 1
ATOM 645 N N . LEU A 1 83 ? -2.818 4.744 2.259 1.00 92.56 83 LEU A N 1
ATOM 646 C CA . LEU A 1 83 ? -4.243 4.419 2.197 1.00 92.56 83 LEU A CA 1
ATOM 647 C C . LEU A 1 83 ? -4.480 2.915 2.078 1.00 92.56 83 LEU A C 1
ATOM 649 O O . LEU A 1 83 ? -5.289 2.375 2.828 1.00 92.56 83 LEU A O 1
ATOM 653 N N . ALA A 1 84 ? -3.747 2.221 1.206 1.00 92.50 84 ALA A N 1
ATOM 654 C CA . ALA A 1 84 ? -3.832 0.768 1.081 1.00 92.50 84 ALA A CA 1
ATOM 655 C C . ALA A 1 84 ? -3.465 0.065 2.397 1.00 92.50 84 ALA A C 1
ATOM 657 O O . ALA A 1 84 ? -4.160 -0.855 2.823 1.00 92.50 84 ALA A O 1
ATOM 658 N N . ARG A 1 85 ? -2.422 0.543 3.087 1.00 93.94 85 ARG A N 1
ATOM 659 C CA . ARG A 1 85 ? -2.023 0.050 4.409 1.00 93.94 85 ARG A CA 1
ATOM 660 C C . ARG A 1 85 ? -3.127 0.229 5.449 1.00 93.94 85 ARG A C 1
ATOM 662 O O . ARG A 1 85 ? -3.421 -0.706 6.187 1.00 93.94 85 ARG A O 1
ATOM 669 N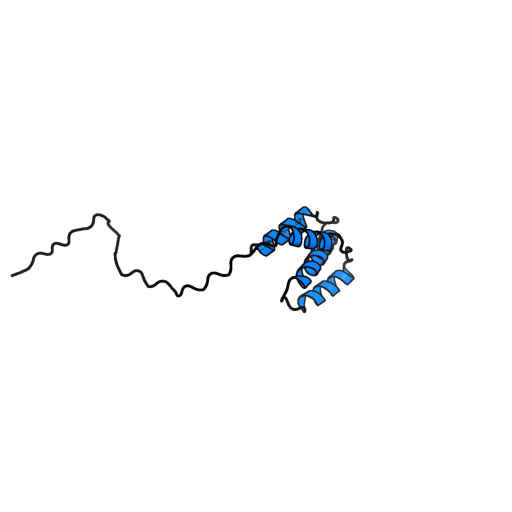 N . SER A 1 86 ? -3.739 1.409 5.488 1.00 94.38 86 SER A N 1
ATOM 670 C CA . SER A 1 86 ? -4.846 1.708 6.402 1.00 94.38 86 SER A CA 1
ATOM 671 C C . SER A 1 86 ? -6.077 0.850 6.092 1.00 94.38 86 SER A C 1
ATOM 673 O O . SER A 1 86 ? -6.670 0.276 6.999 1.00 94.38 86 SER A O 1
ATOM 675 N N . ALA A 1 87 ? -6.417 0.684 4.811 1.00 93.94 87 ALA A N 1
ATOM 676 C CA . ALA A 1 87 ? -7.530 -0.156 4.377 1.00 93.94 87 ALA A CA 1
ATOM 677 C C . ALA A 1 87 ? -7.310 -1.631 4.745 1.00 93.94 87 ALA A C 1
ATOM 679 O O . ALA A 1 87 ? -8.217 -2.271 5.269 1.00 93.94 87 ALA A O 1
ATOM 680 N N . LEU A 1 88 ? -6.099 -2.157 4.530 1.00 94.44 88 LEU A N 1
ATOM 681 C CA . LEU A 1 88 ? -5.733 -3.518 4.931 1.00 94.44 88 LEU A CA 1
ATOM 682 C C . LEU A 1 88 ? -5.790 -3.698 6.448 1.00 94.44 88 LEU A C 1
ATOM 684 O O . LEU A 1 88 ? -6.315 -4.706 6.910 1.00 94.44 88 LEU A O 1
ATOM 688 N N . ALA A 1 89 ? -5.314 -2.719 7.220 1.00 94.31 89 ALA A N 1
ATOM 689 C CA . ALA A 1 89 ? -5.378 -2.775 8.677 1.00 94.31 89 ALA A CA 1
ATOM 690 C C . ALA A 1 89 ? -6.821 -2.812 9.192 1.00 94.31 89 ALA A C 1
ATOM 692 O O . ALA A 1 89 ? -7.126 -3.589 10.093 1.00 94.31 89 ALA A O 1
ATOM 693 N N . LEU A 1 90 ? -7.720 -2.031 8.588 1.00 94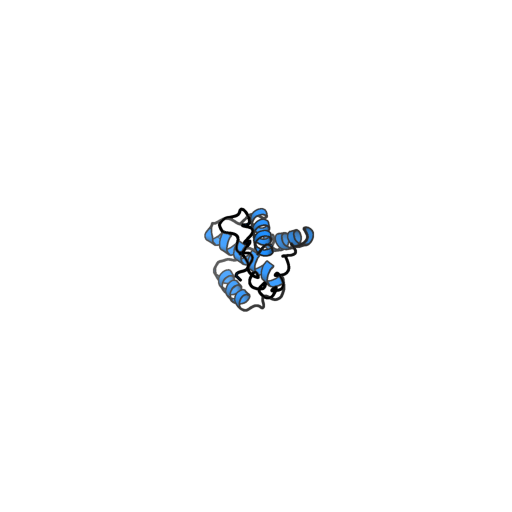.19 90 LEU A N 1
ATOM 694 C CA . LEU A 1 90 ? -9.144 -2.049 8.925 1.00 94.19 90 LEU A CA 1
ATOM 695 C C . LEU A 1 90 ? -9.831 -3.353 8.500 1.00 94.19 90 LEU A C 1
ATOM 697 O O . LEU A 1 90 ? -10.674 -3.859 9.233 1.00 94.19 90 LEU A O 1
ATOM 701 N N . ALA A 1 91 ? -9.483 -3.897 7.332 1.00 94.12 91 ALA A N 1
ATOM 702 C CA . ALA A 1 91 ? -10.116 -5.099 6.793 1.00 94.12 91 ALA A CA 1
ATOM 703 C C . ALA A 1 91 ? -9.645 -6.390 7.479 1.00 94.12 91 ALA A C 1
ATOM 705 O O . ALA A 1 91 ? -10.440 -7.303 7.685 1.00 94.12 91 ALA A O 1
ATOM 706 N N . LEU A 1 92 ? -8.353 -6.478 7.803 1.00 94.50 92 LEU A N 1
ATOM 707 C CA . LEU A 1 92 ? -7.714 -7.699 8.303 1.00 94.50 92 LEU A CA 1
ATOM 708 C C . LEU A 1 92 ? -7.387 -7.645 9.800 1.00 94.50 92 LEU A C 1
ATOM 710 O O . LEU A 1 92 ? -7.054 -8.671 10.387 1.00 94.50 92 LEU A O 1
ATOM 714 N N . GLY A 1 93 ? -7.451 -6.465 10.423 1.00 92.81 93 GLY A N 1
ATOM 715 C CA . GLY A 1 93 ? -7.138 -6.270 11.841 1.00 92.81 93 GLY A CA 1
ATOM 716 C C . GLY A 1 93 ? -5.642 -6.211 12.171 1.00 92.81 93 GLY A C 1
ATOM 717 O O . GLY A 1 93 ? -5.287 -6.154 13.346 1.00 92.81 93 GLY A O 1
ATOM 718 N N . PHE A 1 94 ? -4.750 -6.211 11.175 1.00 91.19 94 PHE A N 1
ATOM 719 C CA . PHE A 1 94 ? -3.304 -6.078 11.375 1.00 91.19 94 PHE A CA 1
ATOM 720 C C . PHE A 1 94 ? -2.659 -5.191 10.311 1.00 91.19 94 PHE A C 1
ATOM 722 O O . PHE A 1 94 ? -3.109 -5.120 9.168 1.00 91.19 94 PHE A O 1
ATOM 729 N N . THR A 1 95 ? -1.558 -4.529 10.667 1.00 91.56 95 THR A N 1
ATOM 730 C CA . THR A 1 95 ? -0.816 -3.699 9.716 1.00 91.56 95 THR A CA 1
ATOM 731 C C . THR A 1 95 ? 0.080 -4.555 8.830 1.00 91.56 95 THR A C 1
ATOM 733 O O . THR A 1 95 ? 0.863 -5.345 9.367 1.00 91.56 95 THR A O 1
ATOM 736 N N . PRO A 1 96 ? 0.039 -4.385 7.499 1.00 91.25 96 PRO A N 1
ATOM 737 C CA . PRO A 1 96 ? 0.942 -5.095 6.611 1.00 91.25 96 PRO A CA 1
ATOM 738 C C . PRO A 1 96 ? 2.398 -4.751 6.929 1.00 91.25 96 PRO A C 1
ATOM 740 O O . PRO A 1 96 ? 2.743 -3.610 7.241 1.00 91.25 96 PRO A O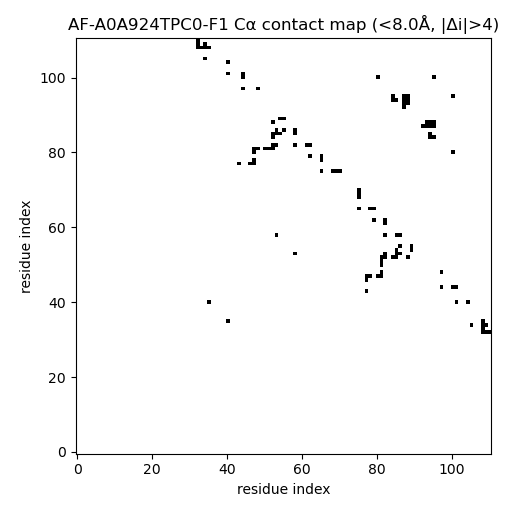 1
ATOM 743 N N . HIS A 1 97 ? 3.258 -5.760 6.844 1.00 92.06 97 HIS A N 1
ATOM 744 C CA . HIS A 1 97 ? 4.670 -5.621 7.162 1.00 92.06 97 HIS A CA 1
ATOM 745 C C . HIS A 1 97 ? 5.414 -4.833 6.084 1.00 92.06 97 HIS A C 1
ATOM 747 O O . HIS A 1 97 ? 5.087 -4.880 4.896 1.00 92.06 97 HIS A O 1
ATOM 753 N N . ARG A 1 98 ? 6.527 -4.212 6.480 1.00 91.56 98 ARG A N 1
ATOM 754 C CA . ARG A 1 98 ? 7.430 -3.476 5.584 1.00 91.56 98 ARG A CA 1
ATOM 755 C C . ARG A 1 98 ? 7.840 -4.267 4.333 1.00 91.56 98 ARG A C 1
ATOM 757 O O . ARG A 1 98 ? 7.931 -3.699 3.248 1.00 91.56 98 ARG A O 1
ATOM 764 N N . GLN A 1 99 ? 8.059 -5.578 4.461 1.00 91.62 99 GLN A N 1
ATOM 765 C CA . GLN A 1 99 ? 8.400 -6.454 3.331 1.00 91.62 99 GLN A CA 1
ATOM 766 C C . GLN A 1 99 ? 7.262 -6.571 2.303 1.00 91.62 99 GLN A C 1
ATOM 768 O O . GLN A 1 99 ? 7.534 -6.617 1.107 1.00 91.62 99 GLN A O 1
ATOM 773 N N . GLN A 1 100 ? 6.002 -6.567 2.749 1.00 92.75 100 GLN A N 1
ATOM 774 C CA . GLN A 1 100 ? 4.831 -6.615 1.867 1.00 92.75 100 GLN A CA 1
ATOM 775 C C . GLN A 1 100 ? 4.675 -5.302 1.094 1.00 92.75 100 GLN A C 1
ATOM 777 O O . GLN A 1 100 ? 4.416 -5.328 -0.107 1.00 92.75 100 GLN A O 1
ATOM 782 N N . LEU A 1 101 ? 4.921 -4.160 1.747 1.00 91.00 101 LEU A N 1
ATOM 783 C CA . LEU A 1 101 ? 4.952 -2.855 1.078 1.00 91.00 101 LEU A CA 1
ATOM 784 C C . LEU A 1 101 ? 6.073 -2.801 0.027 1.00 91.00 101 LEU A C 1
ATOM 786 O O . LEU A 1 101 ? 5.864 -2.333 -1.090 1.00 91.00 101 LEU A O 1
ATOM 790 N N . LEU A 1 102 ? 7.256 -3.325 0.358 1.00 91.38 102 LEU A N 1
ATOM 791 C CA . LEU A 1 102 ? 8.386 -3.377 -0.569 1.00 91.38 102 LEU A CA 1
ATOM 792 C C . LEU A 1 102 ? 8.071 -4.248 -1.791 1.00 91.38 102 LEU A C 1
ATOM 794 O O . LEU A 1 102 ? 8.301 -3.817 -2.919 1.00 91.38 102 LEU A O 1
ATOM 798 N N . ALA A 1 103 ? 7.506 -5.437 -1.575 1.00 91.12 103 ALA A N 1
ATOM 799 C CA . ALA A 1 103 ? 7.085 -6.324 -2.653 1.00 91.12 103 ALA A CA 1
ATOM 800 C C . ALA A 1 103 ? 6.033 -5.659 -3.553 1.00 91.12 103 ALA A C 1
ATOM 802 O O . ALA A 1 103 ? 6.173 -5.686 -4.772 1.00 91.12 103 ALA A O 1
ATOM 803 N N . ALA A 1 104 ? 5.032 -4.996 -2.968 1.00 91.38 104 ALA A N 1
ATOM 804 C CA . ALA A 1 104 ? 4.000 -4.293 -3.724 1.00 91.38 104 ALA A CA 1
ATOM 805 C C . ALA A 1 104 ? 4.574 -3.179 -4.619 1.00 91.38 104 ALA A C 1
ATOM 807 O O . ALA A 1 104 ? 4.162 -3.058 -5.772 1.00 91.38 104 ALA A O 1
ATOM 808 N N . ARG A 1 105 ? 5.560 -2.401 -4.144 1.00 90.19 105 ARG A N 1
ATOM 809 C CA . ARG A 1 105 ? 6.215 -1.375 -4.979 1.00 90.19 105 ARG A CA 1
ATOM 810 C C . ARG A 1 105 ? 7.026 -1.995 -6.114 1.00 90.19 105 ARG A C 1
ATOM 812 O O . ARG A 1 105 ? 6.939 -1.512 -7.233 1.00 90.19 105 ARG A O 1
ATOM 819 N N . ILE A 1 106 ? 7.755 -3.083 -5.855 1.00 88.94 106 ILE A N 1
ATOM 820 C CA . ILE A 1 106 ? 8.502 -3.796 -6.904 1.00 88.94 106 ILE A CA 1
ATOM 821 C C . ILE A 1 106 ? 7.557 -4.357 -7.974 1.00 88.94 106 ILE A C 1
ATOM 823 O O . ILE A 1 106 ? 7.847 -4.245 -9.161 1.00 88.94 106 ILE A O 1
ATOM 827 N N . LEU A 1 107 ? 6.425 -4.941 -7.572 1.00 89.00 107 LEU A N 1
ATOM 828 C CA . LEU A 1 107 ? 5.421 -5.446 -8.512 1.00 89.00 107 LEU A CA 1
ATOM 829 C C . LEU A 1 107 ? 4.827 -4.322 -9.368 1.00 89.00 107 LEU A C 1
ATOM 831 O O . LEU A 1 107 ? 4.617 -4.517 -10.559 1.00 89.00 107 LEU A O 1
ATOM 835 N N . LEU A 1 108 ? 4.593 -3.147 -8.779 1.00 86.38 108 LEU A N 1
ATOM 836 C CA . LEU A 1 108 ? 4.085 -1.984 -9.502 1.00 86.38 108 LEU A CA 1
ATOM 837 C C . LEU A 1 108 ? 5.121 -1.379 -10.457 1.00 86.38 108 LEU A C 1
ATOM 839 O O . LEU A 1 108 ? 4.744 -0.882 -11.513 1.00 86.38 108 LEU A O 1
ATOM 843 N N . ASP A 1 109 ? 6.401 -1.400 -10.087 1.00 83.62 109 ASP A N 1
ATOM 844 C CA . ASP A 1 109 ? 7.485 -0.908 -10.939 1.00 83.62 109 ASP A CA 1
ATOM 845 C C . ASP A 1 109 ? 7.725 -1.835 -12.138 1.00 83.62 109 ASP A C 1
ATOM 847 O O . ASP A 1 109 ? 8.151 -1.352 -13.173 1.00 83.62 109 ASP A O 1
ATOM 851 N N . ASN A 1 110 ? 7.433 -3.135 -12.021 1.00 78.19 110 ASN A N 1
ATOM 852 C CA . ASN A 1 110 ? 7.645 -4.139 -13.073 1.00 78.19 110 ASN A CA 1
ATOM 853 C C . ASN A 1 110 ? 6.436 -4.354 -14.015 1.00 78.19 110 ASN A C 1
ATOM 855 O O . ASN A 1 110 ? 6.425 -5.346 -14.746 1.00 78.19 110 ASN A O 1
ATOM 859 N N . ARG A 1 111 ? 5.417 -3.488 -13.970 1.00 66.4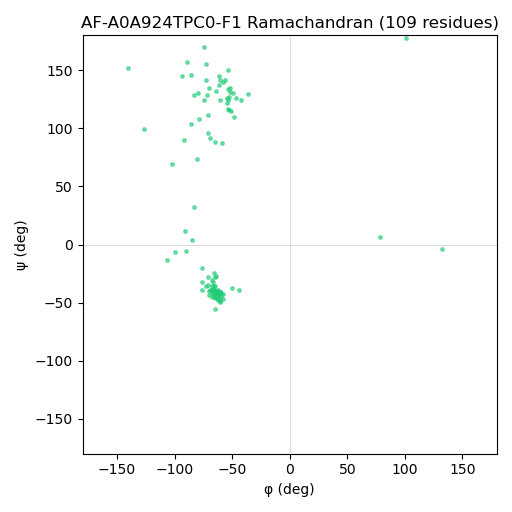4 111 ARG A N 1
ATOM 860 C CA . ARG A 1 111 ? 4.246 -3.535 -14.869 1.00 66.44 111 ARG A CA 1
ATOM 861 C C . ARG A 1 111 ? 4.532 -2.871 -16.214 1.00 66.44 111 ARG A C 1
ATOM 863 O O . ARG A 1 111 ? 3.910 -3.315 -17.199 1.00 66.44 111 ARG A O 1
#